Protein AF-A0A6A5SA77-F1 (afdb_monomer_lite)

Foldseek 3Di:
DVVLQDPPDDPVNCVVVVCVVVVVVVLVVVLVVCVVVVVLLVNLVSLLVCLVVLVVSLVVLVPDPRRPPSVVSVVSSVVSNVSSVVSNVD

Structure (mmCIF, N/CA/C/O backbone):
data_A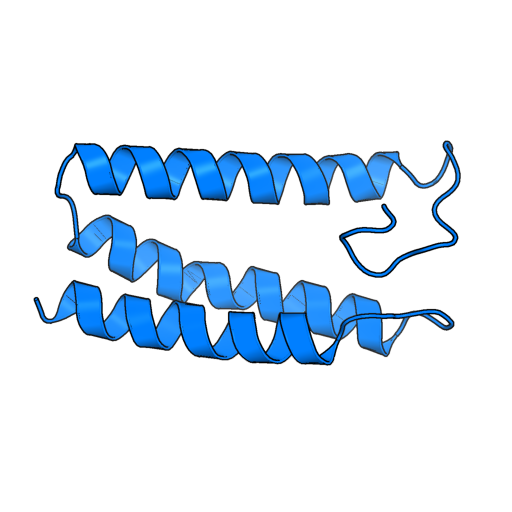F-A0A6A5SA77-F1
#
_entry.id   AF-A0A6A5SA77-F1
#
loop_
_atom_site.group_PDB
_atom_site.id
_atom_site.type_symbol
_atom_site.label_atom_id
_atom_site.label_alt_id
_atom_site.label_comp_id
_atom_site.label_asym_id
_atom_site.label_entity_id
_atom_site.label_seq_id
_atom_site.pdbx_PDB_ins_code
_atom_site.Cartn_x
_atom_site.Cartn_y
_atom_site.Cartn_z
_atom_site.occupancy
_atom_site.B_iso_or_equiv
_atom_site.auth_seq_id
_atom_site.auth_comp_id
_atom_site.auth_asym_id
_atom_site.auth_atom_id
_atom_site.pdbx_PDB_model_num
ATOM 1 N N . ALA A 1 1 ? 6.261 6.972 -14.335 1.00 44.59 1 ALA A N 1
ATOM 2 C CA . ALA A 1 1 ? 7.199 5.972 -14.888 1.00 44.59 1 ALA A CA 1
ATOM 3 C C . ALA A 1 1 ? 8.443 5.800 -14.010 1.00 44.59 1 ALA A C 1
ATOM 5 O O . ALA A 1 1 ? 8.538 4.774 -13.355 1.00 44.59 1 ALA A O 1
ATOM 6 N N . LYS A 1 2 ? 9.323 6.811 -13.870 1.00 40.75 2 LYS A N 1
ATOM 7 C CA . LYS A 1 2 ? 10.538 6.718 -13.021 1.00 40.75 2 LYS A CA 1
ATOM 8 C C . LYS A 1 2 ? 10.288 6.322 -11.555 1.00 40.75 2 LYS A C 1
ATOM 10 O O . LYS A 1 2 ? 10.982 5.463 -11.037 1.00 40.75 2 LYS A O 1
ATOM 15 N N . GLY A 1 3 ? 9.252 6.866 -10.909 1.00 48.75 3 GLY A N 1
ATOM 16 C CA . GLY A 1 3 ? 8.891 6.500 -9.525 1.00 48.75 3 GLY A CA 1
ATOM 17 C C . GLY A 1 3 ? 8.349 5.072 -9.336 1.00 48.75 3 GLY A C 1
ATOM 18 O O . GLY A 1 3 ? 8.173 4.647 -8.204 1.00 48.75 3 GLY A O 1
ATOM 19 N N . PHE A 1 4 ? 8.092 4.342 -10.426 1.00 50.97 4 PHE A N 1
ATOM 20 C CA . PHE A 1 4 ? 7.644 2.943 -10.426 1.00 50.97 4 PHE A CA 1
ATOM 21 C C . PHE A 1 4 ? 8.749 1.971 -10.883 1.00 50.97 4 PHE A C 1
ATOM 23 O O . PHE A 1 4 ? 8.459 0.818 -11.174 1.00 50.97 4 PHE A O 1
ATOM 30 N N . GLY A 1 5 ? 10.003 2.435 -10.986 1.00 47.53 5 GLY A N 1
ATOM 31 C CA . GLY A 1 5 ? 11.148 1.582 -11.321 1.00 47.53 5 GLY A CA 1
ATOM 32 C C . GLY A 1 5 ? 11.227 1.125 -12.780 1.00 47.53 5 GLY A C 1
ATOM 33 O O . GLY A 1 5 ? 11.858 0.114 -13.062 1.00 47.53 5 GLY A O 1
ATOM 34 N N . MET A 1 6 ? 10.587 1.846 -13.708 1.00 53.69 6 MET A N 1
ATOM 35 C CA . MET A 1 6 ? 10.699 1.582 -15.148 1.00 53.69 6 MET A CA 1
ATOM 36 C C . MET A 1 6 ? 11.167 2.849 -15.879 1.00 53.69 6 MET A C 1
ATOM 38 O O . MET A 1 6 ? 10.341 3.696 -16.249 1.00 53.69 6 MET A O 1
ATOM 42 N N . PRO A 1 7 ? 12.493 3.028 -16.036 1.00 54.56 7 PRO A N 1
ATOM 43 C CA . PRO A 1 7 ? 13.076 4.215 -16.658 1.00 54.56 7 PRO A CA 1
ATOM 44 C C . PRO A 1 7 ? 12.887 4.274 -18.186 1.00 54.56 7 PRO A C 1
ATOM 46 O O . PRO A 1 7 ? 13.010 5.359 -18.749 1.00 54.56 7 PRO A O 1
ATOM 49 N N . THR A 1 8 ? 12.534 3.160 -18.841 1.00 52.84 8 THR A N 1
ATOM 50 C CA . THR A 1 8 ? 12.402 3.017 -20.308 1.00 52.84 8 THR A CA 1
ATOM 51 C C . THR A 1 8 ? 10.975 3.161 -20.861 1.00 52.84 8 THR A C 1
ATOM 53 O O . THR A 1 8 ? 10.761 2.959 -22.054 1.00 52.84 8 THR A O 1
ATOM 56 N N . ALA A 1 9 ? 9.984 3.543 -20.046 1.00 55.53 9 ALA A N 1
ATOM 57 C CA . ALA A 1 9 ? 8.603 3.705 -20.518 1.00 55.53 9 ALA A CA 1
ATOM 58 C C . ALA A 1 9 ? 8.461 4.896 -21.495 1.00 55.53 9 ALA A C 1
ATOM 60 O O . ALA A 1 9 ? 8.516 6.057 -21.085 1.00 55.53 9 ALA A O 1
ATOM 61 N N . THR A 1 10 ? 8.266 4.598 -22.781 1.00 57.41 10 THR A N 1
ATOM 62 C CA . THR A 1 10 ? 7.938 5.550 -23.861 1.00 57.41 10 THR A CA 1
ATOM 63 C C . THR A 1 10 ? 6.435 5.862 -23.904 1.00 57.41 10 THR A C 1
ATOM 65 O O . THR A 1 10 ? 5.631 5.080 -23.398 1.00 57.41 10 THR A O 1
ATOM 68 N N . GLU A 1 11 ? 6.025 6.972 -24.538 1.00 54.06 11 GLU A N 1
ATOM 69 C CA . GLU A 1 11 ? 4.608 7.392 -24.648 1.00 54.06 11 GLU A CA 1
ATOM 70 C C . GLU A 1 11 ? 3.668 6.304 -25.209 1.00 54.06 11 GLU A C 1
ATOM 72 O O . GLU A 1 11 ? 2.494 6.261 -24.850 1.00 54.06 11 GLU A O 1
ATOM 77 N N . GLU A 1 12 ? 4.181 5.365 -26.008 1.00 47.53 12 GLU A N 1
ATOM 78 C CA . GLU A 1 12 ? 3.410 4.239 -26.557 1.00 47.53 12 GLU A CA 1
ATOM 79 C C . GLU A 1 12 ? 3.158 3.110 -25.545 1.00 47.53 12 GLU A C 1
ATOM 81 O O . GLU A 1 12 ? 2.119 2.453 -25.579 1.00 47.53 12 GLU A O 1
ATOM 86 N N . THR A 1 13 ? 4.074 2.891 -24.598 1.00 52.72 13 THR A N 1
ATOM 87 C CA . THR A 1 13 ? 3.906 1.870 -23.547 1.00 52.72 13 THR A CA 1
ATOM 88 C C . THR A 1 13 ? 3.116 2.399 -22.349 1.00 52.72 13 THR A C 1
ATOM 90 O O . THR A 1 13 ? 2.580 1.607 -21.570 1.00 52.72 13 THR A O 1
ATOM 93 N N . VAL A 1 14 ? 2.949 3.728 -22.239 1.00 47.94 14 VAL A N 1
ATOM 94 C CA . VAL A 1 14 ? 2.227 4.436 -21.163 1.00 47.94 14 VAL A CA 1
ATOM 95 C C . VAL A 1 14 ? 0.788 3.954 -20.965 1.00 47.94 14 VAL A C 1
ATOM 97 O O . VAL A 1 14 ? 0.290 4.038 -19.845 1.00 47.94 14 VAL A O 1
ATOM 100 N N . VAL A 1 15 ? 0.126 3.383 -21.974 1.00 45.78 15 VAL A N 1
ATOM 101 C CA . VAL A 1 15 ? -1.251 2.870 -21.831 1.00 45.78 15 VAL A CA 1
ATOM 102 C C . VAL A 1 15 ? -1.331 1.724 -20.805 1.00 45.78 15 VAL A C 1
ATOM 104 O O . VAL A 1 15 ? -2.283 1.661 -20.027 1.00 45.78 15 VAL A O 1
ATOM 107 N N . LEU A 1 16 ? -0.290 0.888 -20.691 1.00 48.50 16 LEU A N 1
ATOM 108 C CA . LEU A 1 16 ? -0.185 -0.116 -19.620 1.00 48.50 16 LEU A CA 1
ATOM 109 C C . LEU A 1 16 ? 0.127 0.528 -18.251 1.00 48.50 16 LEU A C 1
ATOM 111 O O . LEU A 1 16 ? -0.366 0.066 -17.220 1.00 48.50 16 LEU A O 1
ATOM 115 N N . PHE A 1 17 ? 0.862 1.646 -18.225 1.00 50.22 17 PHE A N 1
ATOM 116 C CA . PHE A 1 17 ? 1.265 2.362 -17.003 1.00 50.22 17 PHE A CA 1
ATOM 117 C C . PHE A 1 17 ? 0.226 3.340 -16.442 1.00 50.22 17 PHE A C 1
ATOM 119 O O . PHE A 1 17 ? 0.243 3.627 -15.241 1.00 50.22 17 PHE A O 1
ATOM 126 N N . ALA A 1 18 ? -0.684 3.860 -17.267 1.00 42.66 18 ALA A N 1
ATOM 127 C CA . ALA A 1 18 ? -1.805 4.671 -16.805 1.00 42.66 18 ALA A CA 1
ATOM 128 C C . ALA A 1 18 ? -2.727 3.832 -15.908 1.00 42.66 18 ALA A C 1
ATOM 130 O O . ALA A 1 18 ? -3.195 4.331 -14.885 1.00 42.66 18 ALA A O 1
ATOM 131 N N . SER A 1 19 ? -2.876 2.531 -16.207 1.00 51.16 19 SER A N 1
ATOM 132 C CA . SER A 1 19 ? -3.554 1.586 -15.313 1.00 51.16 19 SER A CA 1
ATOM 133 C C . SER A 1 19 ? -2.831 1.462 -13.968 1.00 51.16 19 SER A C 1
ATOM 135 O O . SER A 1 19 ? -3.479 1.543 -12.934 1.00 51.16 19 SER A O 1
ATOM 137 N N . ALA A 1 20 ? -1.494 1.379 -13.947 1.00 57.47 20 ALA A N 1
ATOM 138 C CA . ALA A 1 20 ? -0.713 1.287 -12.712 1.00 57.47 20 ALA A CA 1
ATOM 139 C C . ALA A 1 20 ? -0.774 2.584 -11.883 1.00 57.47 20 ALA A C 1
ATOM 141 O O . ALA A 1 20 ? -0.938 2.544 -10.663 1.00 57.47 20 ALA A O 1
ATOM 142 N N . THR A 1 21 ? -0.713 3.744 -12.541 1.00 65.81 21 THR A N 1
ATOM 143 C CA . THR A 1 21 ? -0.796 5.055 -11.879 1.00 65.81 21 THR A CA 1
ATOM 144 C C . THR A 1 21 ? -2.207 5.309 -11.341 1.00 65.81 21 THR A C 1
ATOM 146 O O . THR A 1 21 ? -2.363 5.660 -10.173 1.00 65.81 21 THR A O 1
ATOM 149 N N . GLY A 1 22 ? -3.241 5.060 -12.150 1.00 73.00 22 GLY A N 1
ATOM 150 C CA . GLY A 1 22 ? -4.644 5.183 -11.751 1.00 73.00 22 GLY A CA 1
ATOM 151 C C . GLY A 1 22 ? -5.047 4.179 -10.671 1.00 73.00 22 GLY A C 1
ATOM 152 O O . GLY A 1 22 ? -5.742 4.548 -9.729 1.00 73.00 22 GLY A O 1
ATOM 153 N N . ARG A 1 23 ? -4.546 2.938 -10.740 1.00 81.38 23 ARG A N 1
ATOM 154 C CA . ARG A 1 23 ? -4.734 1.899 -9.715 1.00 81.38 23 ARG A CA 1
ATOM 155 C C . ARG A 1 23 ? -4.190 2.354 -8.363 1.00 81.38 23 ARG A C 1
ATOM 157 O O . ARG A 1 23 ? -4.891 2.256 -7.360 1.00 81.38 23 ARG A O 1
ATOM 164 N N . ASN A 1 24 ? -2.964 2.873 -8.332 1.00 82.44 24 ASN A N 1
ATOM 165 C CA . ASN A 1 24 ? -2.331 3.311 -7.089 1.00 82.44 24 ASN A CA 1
ATOM 166 C C . ASN A 1 24 ? -2.967 4.594 -6.536 1.00 82.44 24 ASN A C 1
ATOM 168 O O . ASN A 1 24 ? -3.162 4.702 -5.327 1.00 82.44 24 ASN A O 1
ATOM 172 N N . LEU A 1 25 ? -3.365 5.530 -7.405 1.00 82.38 25 LEU A N 1
ATOM 173 C CA . LEU A 1 25 ? -4.109 6.722 -6.996 1.00 82.38 25 LEU A CA 1
ATOM 174 C C . LEU A 1 25 ? -5.493 6.356 -6.438 1.00 82.38 25 LEU A C 1
ATOM 176 O O . LEU A 1 25 ? -5.868 6.831 -5.369 1.00 82.38 25 LEU A O 1
ATOM 180 N N . GLY A 1 26 ? -6.220 5.457 -7.107 1.00 87.62 26 GLY A N 1
ATOM 181 C CA . GLY A 1 26 ? -7.512 4.946 -6.647 1.00 87.62 26 GLY A CA 1
ATOM 182 C C . GLY A 1 26 ? -7.413 4.230 -5.300 1.00 87.62 26 GLY A C 1
ATOM 183 O O . GLY A 1 26 ? -8.222 4.484 -4.410 1.00 87.62 26 GLY A O 1
ATOM 184 N N . ALA A 1 27 ? -6.382 3.406 -5.106 1.00 88.69 27 ALA A N 1
ATOM 185 C CA . ALA A 1 27 ? -6.100 2.776 -3.818 1.00 88.69 27 ALA A CA 1
ATOM 186 C C . ALA A 1 27 ? -5.775 3.787 -2.719 1.00 88.69 27 ALA A C 1
ATOM 188 O O . ALA A 1 27 ? -6.297 3.672 -1.613 1.00 88.69 27 ALA A O 1
ATOM 189 N N . GLY A 1 28 ? -4.955 4.796 -3.023 1.00 88.38 28 GLY A N 1
ATOM 190 C CA . GLY A 1 28 ? -4.632 5.869 -2.086 1.00 88.38 28 GLY A CA 1
ATOM 191 C C . GLY A 1 28 ? -5.875 6.644 -1.646 1.00 88.38 28 GLY A C 1
ATOM 192 O O . GLY A 1 28 ? -6.091 6.835 -0.449 1.00 88.38 28 GLY A O 1
ATOM 193 N N . VAL A 1 29 ? -6.737 7.023 -2.596 1.00 92.06 29 VAL A N 1
ATOM 194 C CA . VAL A 1 29 ? -8.015 7.691 -2.304 1.00 92.06 29 VAL A CA 1
ATOM 195 C C . VAL A 1 29 ? -8.926 6.783 -1.480 1.00 92.06 29 VAL A C 1
ATOM 197 O O . VAL A 1 29 ? -9.495 7.234 -0.488 1.00 92.06 29 VAL A O 1
ATOM 200 N N . PHE A 1 30 ? -9.030 5.496 -1.821 1.00 93.12 30 PHE A N 1
ATOM 201 C CA . PHE A 1 30 ? -9.822 4.546 -1.044 1.00 93.12 30 PHE A CA 1
ATOM 202 C C . PHE A 1 30 ? -9.332 4.457 0.408 1.00 93.12 30 PHE A C 1
ATOM 204 O O . PHE A 1 30 ? -10.125 4.691 1.320 1.00 93.12 30 PHE A O 1
ATOM 211 N N . LEU A 1 31 ? -8.035 4.213 0.635 1.00 91.94 31 LEU A N 1
ATOM 212 C CA . LEU A 1 31 ? -7.439 4.178 1.977 1.00 91.94 31 LEU A CA 1
ATOM 213 C C . LEU A 1 31 ? -7.763 5.458 2.757 1.00 91.94 31 LEU A C 1
ATOM 215 O O . LEU A 1 31 ? -8.245 5.389 3.887 1.00 91.94 31 LEU A O 1
ATOM 219 N N . TRP A 1 32 ? -7.567 6.625 2.137 1.00 92.12 32 TRP A N 1
ATOM 220 C CA . TRP A 1 32 ? -7.834 7.913 2.772 1.00 92.12 32 TRP A CA 1
ATOM 221 C C . TRP A 1 32 ? -9.306 8.077 3.169 1.00 92.12 32 TRP A C 1
ATOM 223 O O . TRP A 1 32 ? -9.600 8.471 4.298 1.00 92.12 32 TRP A O 1
ATOM 233 N N . THR A 1 33 ? -10.242 7.692 2.296 1.00 95.62 33 THR A N 1
ATOM 234 C CA . THR A 1 33 ? -11.678 7.747 2.616 1.00 95.62 33 THR A CA 1
ATOM 235 C C . THR A 1 33 ? -12.055 6.822 3.774 1.00 95.62 33 THR A C 1
ATOM 237 O O . THR A 1 33 ? -12.860 7.214 4.617 1.00 95.62 33 THR A O 1
ATOM 240 N N . GLN A 1 34 ? -11.469 5.623 3.867 1.00 94.88 34 GLN A N 1
ATOM 241 C CA . GLN A 1 34 ? -11.756 4.697 4.969 1.00 94.88 34 GLN A CA 1
ATOM 242 C C . GLN A 1 34 ? -11.158 5.184 6.293 1.00 94.88 34 GLN A C 1
ATOM 244 O O . GLN A 1 34 ? -11.808 5.059 7.331 1.00 94.88 34 GLN A O 1
ATOM 249 N N . ILE A 1 35 ? -9.973 5.808 6.256 1.00 92.06 35 ILE A N 1
ATOM 250 C CA . ILE A 1 35 ? -9.371 6.476 7.421 1.00 92.06 35 ILE A CA 1
ATOM 251 C C . ILE A 1 35 ? -10.301 7.579 7.937 1.00 92.06 35 ILE A C 1
ATOM 253 O O . ILE A 1 35 ? -10.615 7.599 9.124 1.00 92.06 35 ILE A O 1
ATOM 257 N N . LEU A 1 36 ? -10.797 8.452 7.052 1.00 95.38 36 LEU A N 1
ATOM 258 C CA . LEU A 1 36 ? -11.719 9.533 7.425 1.00 95.38 36 LEU A CA 1
ATOM 259 C C . LEU A 1 36 ? -13.055 9.016 7.979 1.00 95.38 36 LEU A C 1
ATOM 261 O O . LEU A 1 36 ? -13.650 9.652 8.844 1.00 95.38 36 LEU A O 1
ATOM 265 N N . ARG A 1 37 ? -13.519 7.853 7.511 1.00 94.06 37 ARG A N 1
ATOM 266 C CA . ARG A 1 37 ? -14.727 7.182 8.021 1.00 94.06 37 ARG A CA 1
ATOM 267 C C . ARG A 1 37 ? -14.500 6.417 9.327 1.00 94.06 37 ARG A C 1
ATOM 269 O O . ARG A 1 37 ? -15.472 5.967 9.926 1.00 94.06 37 ARG A O 1
ATOM 276 N N . GLY A 1 38 ? -13.248 6.226 9.745 1.00 93.25 38 GLY A N 1
ATOM 277 C CA . GLY A 1 38 ? -12.894 5.383 10.886 1.00 93.25 38 GLY A CA 1
ATOM 278 C C . GLY A 1 38 ? -13.143 3.885 10.661 1.00 93.25 38 GLY A C 1
ATOM 279 O O . GLY A 1 38 ? -13.132 3.121 11.626 1.00 93.25 38 GLY A O 1
ATOM 280 N N . ASP A 1 39 ? -13.357 3.438 9.417 1.00 94.00 39 ASP A N 1
ATOM 281 C CA . ASP A 1 39 ? -13.655 2.035 9.105 1.00 94.00 39 ASP A CA 1
ATOM 282 C C . ASP A 1 39 ? -12.367 1.208 9.001 1.00 94.00 39 ASP A C 1
ATOM 284 O O . ASP A 1 39 ? -11.870 0.863 7.924 1.00 94.00 39 ASP A O 1
ATOM 288 N N . LYS A 1 40 ? -11.809 0.893 10.172 1.00 93.00 40 LYS A N 1
ATOM 289 C CA . LYS A 1 40 ? -10.565 0.127 10.297 1.00 93.00 40 LYS A CA 1
ATOM 290 C C . LYS A 1 40 ? -10.682 -1.287 9.731 1.00 93.00 40 LYS A C 1
ATOM 292 O O . LYS A 1 40 ? -9.690 -1.820 9.240 1.00 93.00 40 LYS A O 1
ATOM 297 N N . ARG A 1 41 ? -11.875 -1.895 9.763 1.00 93.81 41 ARG A N 1
ATOM 298 C CA . ARG A 1 41 ? -12.078 -3.259 9.256 1.00 93.81 41 ARG A CA 1
ATOM 299 C C . ARG A 1 41 ? -11.996 -3.295 7.742 1.00 93.81 41 ARG A C 1
ATOM 301 O O . ARG A 1 41 ? -11.242 -4.099 7.199 1.00 93.81 41 ARG A O 1
ATOM 308 N N . THR A 1 42 ? -12.717 -2.403 7.069 1.00 94.31 42 THR A N 1
ATOM 309 C CA . THR A 1 42 ? -12.657 -2.282 5.609 1.00 94.31 42 THR A CA 1
ATOM 310 C C . THR A 1 42 ? -11.257 -1.885 5.150 1.00 94.31 42 THR A C 1
ATOM 312 O O . THR A 1 42 ? -10.726 -2.486 4.215 1.00 94.31 42 THR A O 1
ATOM 315 N N . LEU A 1 43 ? -10.613 -0.950 5.857 1.00 94.38 43 LEU A N 1
ATOM 316 C CA . LEU A 1 43 ? -9.223 -0.568 5.610 1.00 94.38 43 LEU A CA 1
ATOM 317 C C . LEU A 1 43 ? -8.267 -1.766 5.748 1.00 94.38 43 LEU A C 1
ATOM 319 O O . LEU A 1 43 ? -7.425 -1.989 4.880 1.00 94.38 43 LEU A O 1
ATOM 323 N N . GLY A 1 44 ? -8.423 -2.563 6.807 1.00 94.94 44 GLY A N 1
ATOM 324 C CA . GLY A 1 44 ? -7.593 -3.734 7.071 1.00 94.94 44 GLY A CA 1
ATOM 325 C C . GLY A 1 44 ? -7.763 -4.845 6.033 1.00 94.94 44 GLY A C 1
ATOM 326 O O . GLY A 1 44 ? -6.770 -5.359 5.517 1.00 94.94 44 GLY A O 1
ATOM 327 N N . MET A 1 45 ? -9.009 -5.166 5.662 1.00 96.06 45 MET A N 1
ATOM 328 C CA . MET A 1 45 ? -9.306 -6.123 4.586 1.00 96.06 45 MET A CA 1
ATOM 329 C C . MET A 1 45 ? -8.721 -5.658 3.253 1.00 96.06 45 MET A C 1
ATOM 331 O O . MET A 1 45 ? -8.078 -6.441 2.555 1.00 96.06 45 MET A O 1
ATOM 335 N N . PHE A 1 46 ? -8.890 -4.377 2.920 1.00 95.06 46 PHE A N 1
ATOM 336 C CA . PHE A 1 46 ? -8.331 -3.811 1.700 1.00 95.06 46 PHE A CA 1
ATOM 337 C C . PHE A 1 46 ? -6.806 -3.926 1.672 1.00 95.06 46 PHE A C 1
ATOM 339 O O . PHE A 1 46 ? -6.264 -4.395 0.680 1.00 95.06 46 PHE A O 1
ATOM 346 N N . MET A 1 47 ? -6.117 -3.569 2.758 1.00 94.12 47 MET A N 1
ATOM 347 C CA . MET A 1 47 ? -4.655 -3.646 2.857 1.00 94.12 47 MET A CA 1
ATOM 348 C C . MET A 1 47 ? -4.118 -5.075 2.664 1.00 94.12 47 MET A C 1
ATOM 350 O O . MET A 1 47 ? -3.111 -5.265 1.984 1.00 94.12 47 MET A O 1
ATOM 354 N N . ILE A 1 48 ? -4.810 -6.088 3.202 1.00 94.81 48 ILE A N 1
ATOM 355 C CA . ILE A 1 48 ? -4.462 -7.504 2.986 1.00 94.81 48 ILE A CA 1
ATOM 356 C C . ILE A 1 48 ? -4.651 -7.889 1.518 1.00 94.81 48 ILE A C 1
ATOM 358 O O . ILE A 1 48 ? -3.750 -8.466 0.913 1.00 94.81 48 ILE A O 1
ATOM 362 N N . CYS A 1 49 ? -5.795 -7.546 0.924 1.00 93.69 49 CYS A N 1
ATOM 363 C CA . CYS A 1 49 ? -6.069 -7.844 -0.481 1.00 93.69 49 CYS A CA 1
ATOM 364 C C . CYS A 1 49 ? -5.106 -7.108 -1.426 1.00 93.69 49 CYS A C 1
ATOM 366 O O . CYS A 1 49 ? -4.668 -7.672 -2.428 1.00 93.69 49 CYS A O 1
ATOM 368 N N . TRP A 1 50 ? -4.730 -5.873 -1.090 1.00 92.62 50 TRP A N 1
ATOM 369 C CA . TRP A 1 50 ? -3.838 -5.036 -1.888 1.00 92.62 50 TRP A CA 1
ATOM 370 C C . TRP A 1 50 ? -2.410 -5.582 -1.972 1.00 92.62 50 TRP A C 1
ATOM 372 O O . TRP A 1 50 ? -1.691 -5.272 -2.921 1.00 92.62 50 TRP A O 1
ATOM 382 N N . ALA A 1 51 ? -2.009 -6.458 -1.046 1.00 91.12 51 ALA A N 1
ATOM 383 C CA . ALA A 1 51 ? -0.731 -7.164 -1.113 1.00 91.12 51 ALA A CA 1
ATOM 384 C C . ALA A 1 51 ? -0.537 -7.889 -2.459 1.00 91.12 51 ALA A C 1
ATOM 386 O O . ALA A 1 51 ? 0.563 -7.896 -3.005 1.00 91.12 51 ALA A O 1
ATOM 387 N N . TRP A 1 52 ? -1.611 -8.425 -3.054 1.00 88.69 52 TRP A N 1
ATOM 388 C CA . TRP A 1 52 ? -1.554 -9.088 -4.361 1.00 88.69 52 TRP A CA 1
ATOM 389 C C . TRP A 1 52 ? -1.180 -8.148 -5.509 1.00 88.69 52 TRP A C 1
ATOM 391 O O . TRP A 1 52 ? -0.518 -8.578 -6.453 1.00 88.69 52 TRP A O 1
ATOM 401 N N . ALA A 1 53 ? -1.535 -6.862 -5.418 1.00 87.12 53 ALA A N 1
ATOM 402 C CA . ALA A 1 53 ? -1.060 -5.863 -6.370 1.00 87.12 53 ALA A CA 1
ATOM 403 C C . ALA A 1 53 ? 0.465 -5.693 -6.264 1.00 87.12 53 ALA A C 1
ATOM 405 O O . ALA A 1 53 ? 1.145 -5.630 -7.284 1.00 87.12 53 A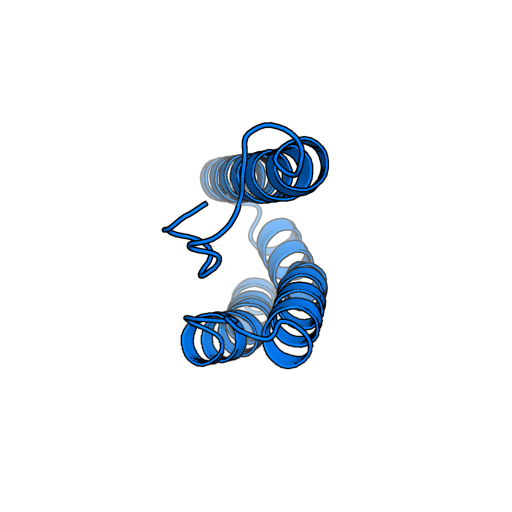LA A O 1
ATOM 406 N N . GLY A 1 54 ? 1.007 -5.715 -5.043 1.00 87.00 54 GLY A N 1
ATOM 407 C CA . GLY A 1 54 ? 2.450 -5.696 -4.800 1.00 87.00 54 GLY A CA 1
ATOM 408 C C . GLY A 1 54 ? 3.171 -6.953 -5.303 1.00 87.00 54 GLY A C 1
ATOM 409 O O . GLY A 1 54 ? 4.240 -6.842 -5.904 1.00 87.00 54 GLY A O 1
ATOM 410 N N . VAL A 1 55 ? 2.562 -8.138 -5.159 1.00 87.50 55 VAL A N 1
ATOM 411 C CA . VAL A 1 55 ? 3.078 -9.387 -5.751 1.00 87.50 55 VAL A CA 1
ATOM 412 C C . VAL A 1 55 ? 3.161 -9.271 -7.275 1.00 87.50 55 VAL A C 1
ATOM 414 O O . VAL A 1 55 ? 4.191 -9.610 -7.857 1.00 87.50 55 VAL A O 1
ATOM 417 N N . ALA A 1 56 ? 2.106 -8.767 -7.923 1.00 86.00 56 ALA A N 1
ATOM 418 C CA . ALA A 1 56 ? 2.091 -8.563 -9.370 1.00 86.00 56 ALA A CA 1
ATOM 419 C C . ALA A 1 56 ? 3.183 -7.576 -9.817 1.00 86.00 56 ALA A C 1
ATOM 421 O O . ALA A 1 56 ? 3.905 -7.861 -10.772 1.00 86.00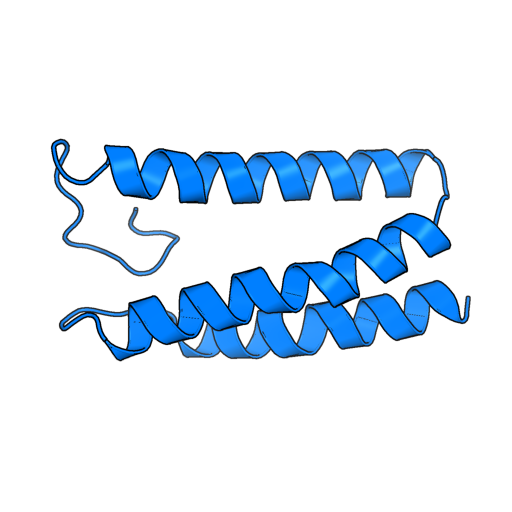 56 ALA A O 1
ATOM 422 N N . ASP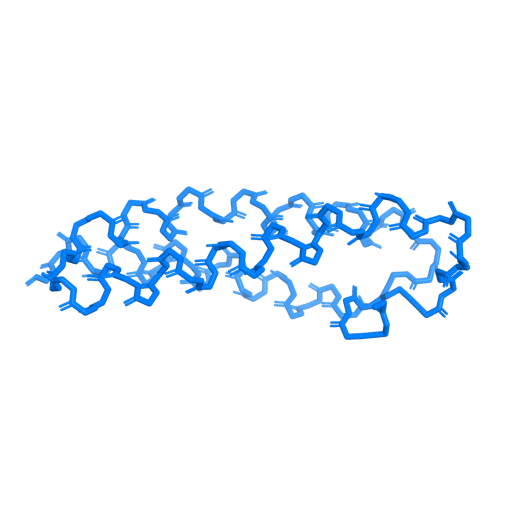 A 1 57 ? 3.364 -6.469 -9.091 1.00 84.00 57 ASP A N 1
ATOM 423 C CA . ASP A 1 57 ? 4.421 -5.492 -9.374 1.00 84.00 57 ASP A CA 1
ATOM 424 C C . ASP A 1 57 ? 5.816 -6.126 -9.253 1.00 84.00 57 ASP A C 1
ATOM 426 O O . ASP A 1 57 ? 6.657 -5.943 -10.133 1.00 84.00 57 ASP A O 1
ATOM 430 N N . CYS A 1 58 ? 6.050 -6.947 -8.223 1.00 85.94 58 CYS A N 1
ATOM 431 C CA . CYS A 1 58 ? 7.310 -7.676 -8.067 1.00 85.94 58 CYS A CA 1
ATOM 432 C C . CYS A 1 58 ? 7.565 -8.645 -9.231 1.00 85.94 58 CYS A C 1
ATOM 434 O O . CYS A 1 58 ? 8.690 -8.728 -9.719 1.00 85.94 58 CYS A O 1
ATOM 436 N N . MET A 1 59 ? 6.540 -9.368 -9.699 1.00 83.56 59 MET A N 1
ATOM 437 C CA . MET A 1 59 ? 6.678 -10.282 -10.840 1.00 83.56 59 MET A CA 1
ATOM 438 C C . MET A 1 59 ? 7.008 -9.546 -12.140 1.00 83.56 59 MET A C 1
ATOM 440 O O . MET A 1 59 ? 7.799 -10.052 -12.935 1.00 83.56 59 MET A O 1
ATOM 444 N N . ILE A 1 60 ? 6.410 -8.371 -12.357 1.00 80.31 60 ILE A N 1
ATOM 445 C CA . ILE A 1 60 ? 6.700 -7.527 -13.521 1.00 80.31 60 ILE A CA 1
ATOM 446 C C . ILE A 1 60 ? 8.155 -7.062 -13.464 1.00 80.31 60 ILE A C 1
ATOM 448 O O . ILE A 1 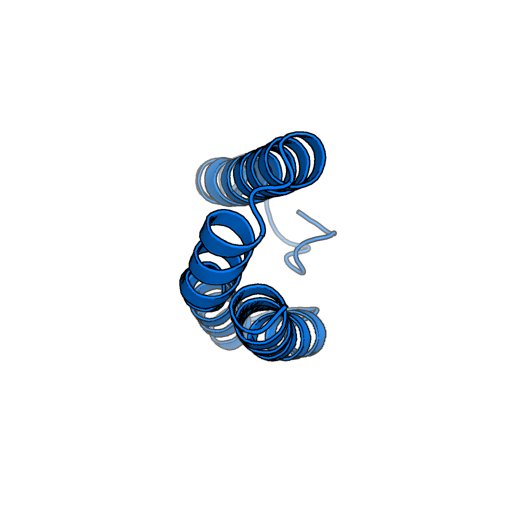60 ? 8.887 -7.255 -14.431 1.00 80.31 60 ILE A O 1
ATOM 452 N N . LEU A 1 61 ? 8.594 -6.525 -12.323 1.00 80.19 61 LEU A N 1
ATOM 453 C CA . LEU A 1 61 ? 9.954 -6.012 -12.156 1.00 80.19 61 LEU A CA 1
ATOM 454 C C . LEU A 1 61 ? 11.016 -7.115 -12.256 1.00 80.19 61 LEU A C 1
ATOM 456 O O . LEU A 1 61 ? 12.036 -6.905 -12.896 1.00 80.19 61 LEU A O 1
ATOM 460 N N . LEU A 1 62 ? 10.762 -8.308 -11.707 1.00 84.12 62 LEU A N 1
ATOM 461 C CA . LEU A 1 62 ? 11.668 -9.461 -11.827 1.00 84.12 62 LEU A CA 1
ATOM 462 C C . LEU A 1 62 ? 11.864 -9.938 -13.271 1.00 84.12 62 LEU A C 1
ATOM 464 O O . LEU A 1 62 ? 12.900 -10.514 -13.591 1.00 84.12 62 LEU A O 1
ATOM 468 N N . ARG A 1 63 ? 10.852 -9.765 -14.125 1.00 81.50 63 ARG A N 1
ATOM 469 C CA . ARG A 1 63 ? 10.882 -10.200 -15.529 1.00 81.50 63 ARG A CA 1
ATOM 470 C C . ARG A 1 63 ? 11.316 -9.092 -16.485 1.00 81.50 63 ARG A C 1
ATOM 472 O O . ARG A 1 63 ? 11.543 -9.380 -17.658 1.00 81.50 63 ARG A O 1
ATOM 479 N N . HIS A 1 64 ? 11.403 -7.850 -16.015 1.00 77.19 64 HIS A N 1
ATOM 480 C CA . HIS A 1 64 ? 11.789 -6.713 -16.836 1.00 77.19 64 HIS A CA 1
ATOM 481 C C . HIS A 1 64 ? 13.320 -6.555 -16.830 1.00 77.19 64 HIS A C 1
ATOM 483 O O . HIS A 1 64 ? 13.908 -6.524 -15.749 1.00 77.19 64 HIS A O 1
ATOM 489 N N . PRO A 1 65 ? 13.979 -6.427 -17.998 1.00 71.56 65 PRO A N 1
ATOM 490 C CA . PRO A 1 65 ? 15.443 -6.348 -18.085 1.00 71.56 65 PRO A CA 1
ATOM 491 C C . PRO A 1 65 ? 16.037 -5.155 -17.318 1.00 71.56 65 PRO A C 1
ATOM 493 O O . PRO A 1 65 ? 17.132 -5.270 -16.781 1.00 71.56 65 PRO A O 1
ATOM 496 N N . ASP A 1 66 ? 15.274 -4.064 -17.192 1.00 78.56 66 ASP A N 1
ATOM 497 C CA . ASP A 1 66 ? 15.643 -2.854 -16.437 1.00 78.56 66 ASP A CA 1
ATOM 498 C C . ASP A 1 66 ? 14.760 -2.634 -15.189 1.00 78.56 66 ASP A C 1
ATOM 500 O O . ASP A 1 66 ? 14.408 -1.502 -14.858 1.00 78.56 66 ASP A O 1
ATOM 504 N N . GLY A 1 67 ? 14.280 -3.705 -14.548 1.00 68.94 67 GLY A N 1
ATOM 505 C CA . GLY A 1 67 ? 13.416 -3.593 -13.370 1.00 68.94 67 GLY A CA 1
ATOM 506 C C . GLY A 1 67 ? 14.144 -2.990 -12.161 1.00 68.94 67 GLY A C 1
ATOM 507 O O . GLY A 1 67 ? 15.015 -3.625 -11.572 1.00 68.94 67 GLY A O 1
ATOM 508 N N . GLU A 1 68 ? 13.754 -1.787 -11.739 1.00 76.88 68 GLU A N 1
ATOM 509 C CA . GLU A 1 68 ? 14.294 -1.121 -10.547 1.00 76.88 68 GLU A CA 1
ATOM 510 C C . GLU A 1 68 ? 13.314 -1.173 -9.362 1.00 76.88 68 GLU A C 1
ATOM 512 O O . GLU A 1 68 ? 12.132 -1.471 -9.507 1.00 76.88 68 GLU A O 1
ATOM 517 N N . ASN A 1 69 ? 13.790 -0.847 -8.155 1.00 80.88 69 ASN A N 1
ATOM 518 C CA . ASN A 1 69 ? 12.976 -0.722 -6.933 1.00 80.88 69 ASN A CA 1
ATOM 519 C C . ASN A 1 69 ? 12.218 -1.986 -6.486 1.00 80.88 69 ASN A C 1
ATOM 521 O O . ASN A 1 69 ? 11.370 -1.901 -5.596 1.00 80.88 69 ASN A O 1
ATOM 525 N N . LEU A 1 70 ? 12.553 -3.168 -7.013 1.00 83.12 70 LEU A N 1
ATOM 526 C CA . LEU A 1 70 ? 11.939 -4.441 -6.619 1.00 83.12 70 LEU A CA 1
ATOM 527 C C . LEU A 1 70 ? 11.886 -4.620 -5.093 1.00 83.12 70 LEU A C 1
ATOM 529 O O . LEU A 1 70 ? 10.836 -4.948 -4.547 1.00 83.12 70 LEU A O 1
ATOM 533 N N . THR A 1 71 ? 12.985 -4.331 -4.390 1.00 85.06 71 THR A N 1
ATOM 534 C CA . THR A 1 71 ? 13.056 -4.441 -2.925 1.00 85.06 71 THR A CA 1
ATOM 535 C C . THR A 1 71 ? 12.007 -3.575 -2.226 1.00 85.06 71 THR A C 1
ATOM 537 O O . THR A 1 71 ? 11.390 -4.023 -1.262 1.00 85.06 71 THR A O 1
ATOM 540 N N . MET A 1 72 ? 11.744 -2.362 -2.723 1.00 84.62 72 MET A N 1
ATOM 541 C CA . MET A 1 72 ? 10.701 -1.490 -2.175 1.00 84.62 72 MET A CA 1
ATOM 542 C C . MET A 1 72 ? 9.314 -2.121 -2.346 1.00 84.62 72 MET A C 1
ATOM 544 O O . MET A 1 72 ? 8.523 -2.139 -1.401 1.00 84.62 72 MET A O 1
ATOM 548 N N . HIS A 1 73 ? 9.028 -2.689 -3.520 1.00 84.69 73 HIS A N 1
ATOM 549 C CA . HIS A 1 73 ? 7.766 -3.386 -3.767 1.00 84.69 73 HIS A CA 1
ATOM 550 C C . HIS A 1 73 ? 7.622 -4.639 -2.895 1.00 84.69 73 HIS A C 1
ATOM 552 O O . HIS A 1 73 ? 6.542 -4.871 -2.350 1.00 84.69 73 HIS A O 1
ATOM 558 N N . MET A 1 74 ? 8.700 -5.399 -2.674 1.00 88.31 74 MET A N 1
ATOM 559 C CA . MET A 1 74 ? 8.689 -6.556 -1.772 1.00 88.31 74 MET A CA 1
ATOM 560 C C . MET A 1 74 ? 8.381 -6.141 -0.329 1.00 88.31 74 MET A C 1
ATOM 562 O O . MET A 1 74 ? 7.516 -6.740 0.308 1.00 88.31 74 MET A O 1
ATOM 566 N N . VAL A 1 75 ? 9.022 -5.080 0.170 1.00 90.19 75 VAL A N 1
ATOM 567 C CA . VAL A 1 75 ? 8.756 -4.545 1.515 1.00 90.19 75 VAL A CA 1
ATOM 568 C C . VAL A 1 75 ? 7.297 -4.102 1.644 1.00 90.19 75 VAL A C 1
ATOM 570 O O . VAL A 1 75 ? 6.608 -4.530 2.569 1.00 90.19 75 VAL A O 1
ATOM 573 N N . ASN A 1 76 ? 6.781 -3.321 0.691 1.00 88.00 76 ASN A N 1
ATOM 574 C CA . ASN A 1 76 ? 5.387 -2.863 0.710 1.00 88.00 76 ASN A CA 1
ATOM 575 C C . ASN A 1 76 ? 4.387 -4.029 0.660 1.00 88.00 76 ASN A C 1
ATOM 577 O O . ASN A 1 76 ? 3.361 -3.990 1.340 1.00 88.00 76 ASN A O 1
ATOM 581 N N . THR A 1 77 ? 4.713 -5.086 -0.087 1.00 92.44 77 THR A N 1
ATOM 582 C CA . THR A 1 77 ? 3.902 -6.310 -0.194 1.00 92.44 77 THR A CA 1
ATOM 583 C C . THR A 1 77 ? 3.785 -7.051 1.137 1.00 92.44 77 THR A C 1
ATOM 585 O O . THR A 1 77 ? 2.759 -7.671 1.394 1.00 92.44 77 THR A O 1
ATOM 588 N N . VAL A 1 78 ? 4.797 -6.969 2.006 1.00 94.06 78 VAL A N 1
ATOM 589 C CA . VAL A 1 78 ? 4.769 -7.568 3.353 1.00 94.06 78 VAL A CA 1
ATOM 590 C C . VAL A 1 78 ? 4.127 -6.628 4.375 1.00 94.06 78 VAL A C 1
ATOM 592 O O . VAL A 1 78 ? 3.363 -7.067 5.241 1.00 94.06 78 VAL A O 1
ATOM 595 N N . LEU A 1 79 ? 4.395 -5.326 4.277 1.00 92.31 79 LEU A N 1
ATOM 596 C CA . LEU A 1 79 ? 3.857 -4.334 5.206 1.00 92.31 79 LEU A CA 1
ATOM 597 C C . LEU A 1 79 ? 2.340 -4.182 5.081 1.00 92.31 79 LEU A C 1
ATOM 599 O O . LEU A 1 79 ? 1.658 -4.138 6.103 1.00 92.31 79 LEU A O 1
ATOM 603 N N . ALA A 1 80 ? 1.802 -4.144 3.860 1.00 92.06 80 ALA A N 1
ATOM 604 C CA . ALA A 1 80 ? 0.367 -3.989 3.628 1.00 92.06 80 ALA A CA 1
ATOM 605 C C . ALA A 1 80 ? -0.486 -5.043 4.374 1.00 92.06 80 ALA A C 1
ATOM 607 O O . ALA A 1 80 ? -1.320 -4.647 5.192 1.00 92.06 80 ALA A O 1
ATOM 608 N N . PRO A 1 81 ? -0.265 -6.364 4.226 1.00 94.50 81 PRO A N 1
ATOM 609 C CA . PRO A 1 81 ? -1.044 -7.357 4.957 1.00 94.50 81 PRO A CA 1
ATOM 610 C C . PRO A 1 81 ? -0.745 -7.344 6.459 1.00 94.50 81 PRO A C 1
ATOM 612 O O . PRO A 1 81 ? -1.659 -7.556 7.251 1.00 94.50 81 PRO A O 1
ATOM 615 N N . THR A 1 82 ? 0.487 -7.032 6.876 1.00 95.06 82 THR A N 1
ATOM 616 C CA . THR A 1 82 ? 0.838 -6.924 8.303 1.00 95.06 82 THR A CA 1
ATOM 617 C C . THR A 1 82 ? 0.028 -5.823 8.987 1.00 95.06 82 THR A C 1
ATOM 619 O O . THR A 1 82 ? -0.645 -6.070 9.989 1.00 95.06 82 THR A O 1
ATOM 622 N N . PHE A 1 83 ? 0.020 -4.617 8.418 1.00 93.81 83 PHE A N 1
ATOM 623 C CA . PHE A 1 83 ? -0.797 -3.514 8.919 1.00 93.81 83 PHE A CA 1
ATOM 624 C C . PHE A 1 83 ? -2.292 -3.792 8.774 1.00 93.81 83 PHE A C 1
ATOM 626 O O . PHE A 1 83 ? -3.065 -3.423 9.655 1.00 93.81 83 PHE A O 1
ATOM 633 N N . GLY A 1 84 ? -2.706 -4.487 7.714 1.00 93.56 84 GLY A N 1
ATOM 634 C CA . GLY A 1 84 ? -4.092 -4.903 7.553 1.00 93.56 84 GLY A CA 1
ATOM 635 C C . GLY A 1 84 ? -4.569 -5.828 8.676 1.00 93.56 84 GLY A C 1
ATOM 636 O O . GLY A 1 84 ? -5.637 -5.606 9.242 1.00 93.56 84 GLY A O 1
ATOM 637 N N . ILE A 1 85 ? -3.747 -6.801 9.083 1.00 95.94 85 ILE A N 1
ATOM 638 C CA . ILE A 1 85 ? -4.030 -7.679 10.230 1.00 95.94 85 ILE A CA 1
ATOM 639 C C . ILE A 1 85 ? -4.101 -6.878 11.536 1.00 95.94 85 ILE A C 1
ATOM 641 O O . ILE A 1 85 ? -4.983 -7.132 12.356 1.00 95.94 85 ILE A O 1
ATOM 645 N N . LEU A 1 86 ? -3.202 -5.908 11.740 1.00 95.81 86 LEU A N 1
ATOM 646 C CA . LEU A 1 86 ? -3.225 -5.049 12.929 1.00 95.81 86 LEU A CA 1
ATOM 647 C C . LEU A 1 86 ? -4.506 -4.207 13.001 1.00 95.81 86 LEU A C 1
ATOM 649 O O . LEU A 1 86 ? -5.127 -4.142 14.058 1.00 95.81 86 LEU A O 1
ATOM 653 N N . LEU A 1 87 ? -4.940 -3.632 11.877 1.00 93.69 87 LEU A N 1
ATOM 654 C CA . LEU A 1 87 ? -6.179 -2.854 11.783 1.00 93.69 87 LEU A CA 1
ATOM 655 C C . LEU A 1 87 ? -7.432 -3.695 12.045 1.00 93.69 87 LEU A C 1
ATOM 657 O O . LEU A 1 87 ? -8.379 -3.206 12.652 1.00 93.69 87 LEU A O 1
ATOM 661 N N . LEU A 1 88 ? -7.439 -4.965 11.631 1.00 93.38 88 LEU A N 1
ATOM 662 C CA . LEU A 1 88 ? -8.543 -5.885 11.925 1.00 93.38 88 LEU A CA 1
ATOM 663 C C . LEU A 1 88 ? -8.649 -6.251 13.410 1.00 93.38 88 LEU A C 1
ATOM 665 O O . LEU A 1 88 ? -9.726 -6.643 13.861 1.00 93.38 88 LEU A O 1
ATOM 669 N N . ARG A 1 89 ? -7.542 -6.156 14.153 1.00 91.38 89 ARG A N 1
ATOM 670 C CA . ARG A 1 89 ? -7.464 -6.489 15.583 1.00 91.38 89 ARG A CA 1
ATOM 671 C C . ARG A 1 89 ? -7.665 -5.286 16.513 1.00 91.38 89 ARG A C 1
ATOM 673 O O . ARG A 1 89 ? -7.783 -5.503 17.716 1.00 91.38 89 ARG A O 1
ATOM 680 N N . SER A 1 90 ? -7.669 -4.061 15.983 1.00 82.81 90 SER A N 1
ATOM 681 C CA . SER A 1 90 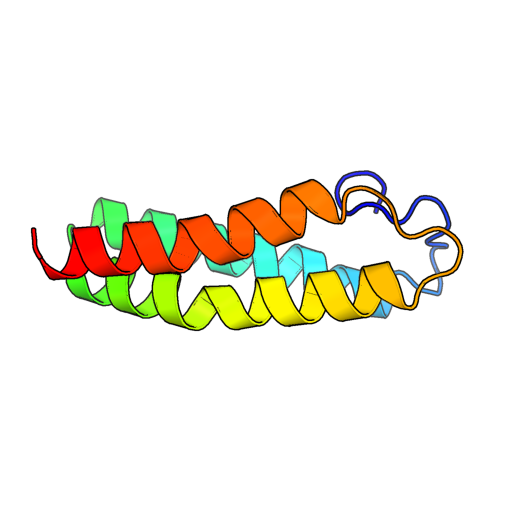? -7.822 -2.801 16.736 1.00 82.81 90 SER A CA 1
ATOM 682 C C . SER A 1 90 ? -9.257 -2.297 16.791 1.00 82.81 90 SER A C 1
ATOM 684 O O . SER A 1 90 ? -9.574 -1.544 17.735 1.00 82.81 90 SER A O 1
#

Radius of gyration: 14.47 Å; chains: 1; bounding box: 30×20×43 Å

InterPro domains:
  IPR025363 Protein of unknown function DUF4267 [PF14087] (1-86)

Organism: NCBI:txid706981

Secondary structure (DSSP, 8-state):
-GGGT-TT--TTTHHHHHHHHHHHHHHHHHHHHHHHHT-HHHHHHHHHHHHHHHHHHHHHHHHSTT---HHHHHHHHHHHHHHHHHHHH-

Sequence (90 aa):
AKGFGMPTATEETVVLFASATGRNLGAGVFLWTQILRGDKRTLGMFMICWAWAGVADCMILLRHPDGENLTMHMVNTVLAPTFGILLLRS

pLDDT: mean 79.84, std 17.11, range [40.75, 96.06]